Protein AF-A0AAJ1JG55-F1 (afdb_monomer_lite)

Radius of gyration: 13.93 Å; chains: 1; bounding box: 42×22×40 Å

pLDDT: mean 77.22, std 17.52, range [30.61, 95.19]

Sequence (110 aa):
MTASPKGINIFSNQCEAYKGIPKRIAAMTFGEQLINQQRVFYTITLVDGKKTTQQIAVLNTIEHELNKKMLGLIQAAFVVGAPVTIQQCEQASIAGLMVDFNGGKTINRF

Secondary structure (DSSP, 8-state):
----------S-SHHHHTBT--EEEEEEEEEEE-SSS-EEEEEEEEEETTEEPPPEEBP--TT-HHHHHHHHHHHHHHHHT-EEEEEEEETTEEEEEEEEETTEEEEEE-

Structure (mmCIF, N/CA/C/O backbone):
data_AF-A0AAJ1JG55-F1
#
_entry.id   AF-A0AAJ1JG55-F1
#
loop_
_atom_site.group_PDB
_atom_site.id
_atom_site.type_symbol
_atom_site.label_atom_id
_atom_site.label_alt_id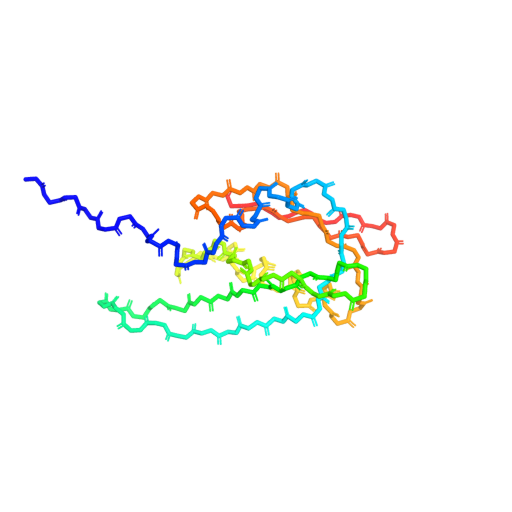
_atom_site.label_comp_id
_atom_site.label_asym_id
_atom_site.label_entity_id
_atom_site.label_seq_id
_atom_site.pdbx_PDB_ins_code
_atom_site.Cartn_x
_atom_site.Cartn_y
_atom_site.Cartn_z
_atom_site.occupancy
_atom_site.B_iso_or_equiv
_atom_site.auth_seq_id
_atom_site.auth_comp_id
_atom_site.auth_asym_id
_atom_site.auth_atom_id
_atom_site.pdbx_PDB_model_num
ATOM 1 N N . MET A 1 1 ? -27.587 -5.464 23.196 1.00 31.59 1 MET A N 1
ATOM 2 C CA . MET A 1 1 ? -26.263 -5.945 22.747 1.00 31.59 1 MET A CA 1
ATOM 3 C C . MET A 1 1 ? -25.723 -4.931 21.755 1.00 31.59 1 MET A C 1
ATOM 5 O O . MET A 1 1 ? -26.205 -4.856 20.635 1.00 31.59 1 MET A O 1
ATOM 9 N N . THR A 1 2 ? -24.839 -4.053 22.215 1.00 30.61 2 THR A N 1
ATOM 10 C CA . THR A 1 2 ? -24.246 -2.965 21.434 1.00 30.61 2 THR A CA 1
ATOM 11 C C . THR A 1 2 ? -23.201 -3.542 20.485 1.00 30.61 2 THR A C 1
ATOM 13 O O . THR A 1 2 ? -22.116 -3.940 20.900 1.00 30.61 2 THR A O 1
ATOM 16 N N . ALA A 1 3 ? -23.541 -3.629 19.200 1.00 35.59 3 ALA A N 1
ATOM 17 C CA . ALA A 1 3 ? -22.552 -3.886 18.167 1.00 35.59 3 ALA A CA 1
ATOM 18 C C . ALA A 1 3 ? -21.588 -2.692 18.138 1.00 35.59 3 ALA A C 1
ATOM 20 O O . ALA A 1 3 ? -21.970 -1.584 17.769 1.00 35.59 3 ALA A O 1
ATOM 21 N N . SER A 1 4 ? -20.352 -2.919 18.579 1.00 35.56 4 SER A N 1
ATOM 22 C CA . SER A 1 4 ? -19.242 -1.991 18.368 1.00 35.56 4 SER A CA 1
ATOM 23 C C . SER A 1 4 ? -19.198 -1.625 16.877 1.00 35.56 4 SER A C 1
ATOM 25 O O . SER A 1 4 ? -19.335 -2.543 16.056 1.00 35.56 4 SER A O 1
ATOM 27 N N . PRO A 1 5 ? -19.056 -0.346 16.477 1.00 41.56 5 PRO A N 1
ATOM 28 C CA . PRO A 1 5 ? -19.003 -0.006 15.067 1.00 41.56 5 PRO A CA 1
ATOM 29 C C . PRO A 1 5 ? -17.692 -0.566 14.511 1.00 41.56 5 PRO A C 1
ATOM 31 O O . PRO A 1 5 ? -16.619 0.029 14.656 1.00 41.56 5 PRO A O 1
ATOM 34 N N . LYS A 1 6 ? -17.781 -1.766 13.917 1.00 45.66 6 LYS A N 1
ATOM 35 C CA . LYS A 1 6 ? -16.744 -2.351 13.065 1.00 45.66 6 LYS A CA 1
ATOM 36 C C . LYS A 1 6 ? -16.285 -1.244 12.125 1.00 45.66 6 LYS A C 1
ATOM 38 O O . LYS A 1 6 ? -17.132 -0.582 11.531 1.00 45.66 6 LYS A O 1
ATOM 43 N N . GLY A 1 7 ? -14.974 -1.000 12.083 1.00 45.66 7 GLY A N 1
ATOM 44 C CA . GLY A 1 7 ? -14.370 0.106 11.348 1.00 45.66 7 GLY A CA 1
ATOM 45 C C . GLY A 1 7 ? -14.972 0.221 9.956 1.00 45.66 7 GLY A C 1
ATOM 46 O O . GLY A 1 7 ? -14.752 -0.633 9.104 1.00 45.66 7 GLY A O 1
ATOM 47 N N . ILE A 1 8 ? -15.792 1.250 9.755 1.00 46.31 8 ILE A N 1
ATOM 48 C CA . ILE A 1 8 ? -16.372 1.535 8.452 1.00 46.31 8 ILE A CA 1
ATOM 49 C C . ILE A 1 8 ? -15.215 2.052 7.611 1.00 46.31 8 ILE A C 1
ATOM 51 O O . ILE A 1 8 ? -14.748 3.173 7.807 1.00 46.31 8 ILE A O 1
ATOM 55 N N . ASN A 1 9 ? -14.717 1.212 6.711 1.00 52.19 9 ASN A N 1
ATOM 56 C CA . ASN A 1 9 ? -13.848 1.674 5.652 1.00 52.19 9 ASN A CA 1
ATOM 57 C C . ASN A 1 9 ? -14.693 2.544 4.715 1.00 52.19 9 ASN A C 1
ATOM 59 O O . ASN A 1 9 ? -15.569 2.050 4.009 1.00 52.19 9 ASN A O 1
ATOM 63 N N . ILE A 1 10 ? -14.472 3.853 4.789 1.00 54.00 10 ILE A N 1
ATOM 64 C CA . ILE A 1 10 ? -15.159 4.870 3.985 1.00 54.00 10 ILE A CA 1
ATOM 65 C C . ILE A 1 10 ? -14.588 4.982 2.562 1.00 54.00 10 ILE A C 1
ATOM 67 O O . ILE A 1 10 ? -15.112 5.745 1.752 1.00 54.00 10 ILE A O 1
ATOM 71 N N . PHE A 1 11 ? -13.528 4.233 2.245 1.00 60.56 11 PHE A N 1
ATOM 72 C CA . PHE A 1 11 ? -12.906 4.208 0.926 1.00 60.56 11 PHE A CA 1
ATOM 73 C C . PHE A 1 11 ? -13.516 3.091 0.073 1.00 60.56 11 PHE A C 1
ATOM 75 O O . PHE A 1 11 ? -13.887 2.028 0.577 1.00 60.56 11 PHE A O 1
ATOM 82 N N . SER A 1 12 ? -13.650 3.330 -1.236 1.00 61.44 12 SER A N 1
ATOM 83 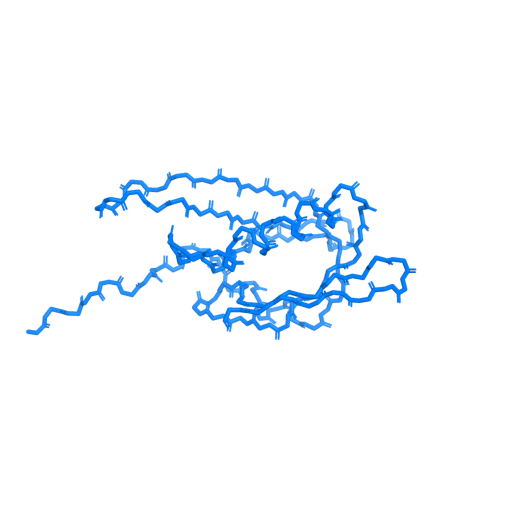C CA . SER A 1 12 ? -14.191 2.327 -2.158 1.00 61.44 12 SER A CA 1
ATOM 84 C C . SER A 1 12 ? -13.329 1.055 -2.119 1.00 61.44 12 SER A C 1
ATOM 86 O O . SER A 1 12 ? -12.118 1.131 -1.907 1.00 61.44 12 SER A O 1
ATOM 88 N N . ASN A 1 13 ? -13.938 -0.126 -2.295 1.00 65.06 13 ASN A N 1
ATOM 89 C CA . ASN A 1 13 ? -13.253 -1.424 -2.212 1.00 65.06 13 ASN A CA 1
ATOM 90 C C . ASN A 1 13 ? -12.302 -1.658 -3.405 1.00 65.06 13 ASN A C 1
ATOM 92 O O . ASN A 1 13 ? -12.526 -2.520 -4.250 1.00 65.06 13 ASN A O 1
ATOM 96 N N . GLN A 1 14 ? -11.240 -0.860 -3.491 1.00 78.00 14 GLN A N 1
ATOM 97 C CA . GLN A 1 14 ? -10.182 -0.980 -4.489 1.00 78.00 14 GLN A CA 1
ATOM 98 C C . GLN A 1 14 ? -9.147 -2.032 -4.087 1.00 78.00 14 GLN A C 1
ATOM 100 O O . GLN A 1 14 ? -8.389 -2.482 -4.939 1.00 78.00 14 GLN A O 1
ATOM 105 N N . CYS A 1 15 ? -9.092 -2.431 -2.809 1.00 87.75 15 CYS A N 1
ATOM 106 C CA . CYS A 1 15 ? -8.077 -3.373 -2.342 1.00 87.75 15 CYS A CA 1
ATOM 107 C C . CYS A 1 15 ? -8.145 -4.691 -3.123 1.00 87.75 15 CYS A C 1
ATOM 109 O O . CYS A 1 15 ? -7.140 -5.124 -3.683 1.00 87.75 15 CYS A O 1
ATOM 111 N N . GLU A 1 16 ? -9.339 -5.285 -3.234 1.00 89.12 16 GLU A N 1
ATOM 112 C CA . GLU A 1 16 ? -9.524 -6.532 -3.987 1.00 89.12 16 GLU A CA 1
ATOM 113 C C . GLU A 1 16 ? -9.315 -6.338 -5.497 1.00 89.12 16 GLU A C 1
ATOM 115 O O . GLU A 1 16 ? -8.769 -7.218 -6.155 1.00 89.12 16 GLU A O 1
ATOM 120 N N . ALA A 1 17 ? -9.658 -5.168 -6.048 1.00 89.62 17 ALA A N 1
ATOM 121 C CA . ALA A 1 17 ? -9.486 -4.878 -7.475 1.00 89.62 17 ALA A CA 1
ATOM 122 C C . ALA A 1 17 ? -8.012 -4.865 -7.925 1.00 89.62 17 ALA A C 1
ATOM 124 O O . ALA A 1 17 ? -7.718 -5.191 -9.073 1.00 89.62 17 ALA A O 1
ATOM 125 N N . TYR A 1 18 ? -7.085 -4.509 -7.029 1.00 91.19 18 TYR A N 1
ATOM 126 C CA . TYR A 1 18 ? -5.645 -4.453 -7.319 1.00 91.19 18 TYR A CA 1
ATOM 127 C C . TYR A 1 18 ? -4.832 -5.541 -6.603 1.00 91.19 18 TYR A C 1
ATOM 129 O O . TYR A 1 18 ? -3.597 -5.519 -6.621 1.00 91.19 18 TYR A O 1
ATOM 137 N N . LYS A 1 19 ? -5.500 -6.517 -5.982 1.00 93.25 19 LYS A N 1
ATOM 138 C CA . LYS A 1 19 ? -4.851 -7.644 -5.312 1.00 93.25 19 LYS A CA 1
ATOM 139 C C . LYS A 1 19 ? -4.082 -8.508 -6.307 1.00 93.25 19 LYS A C 1
ATOM 141 O O . LYS A 1 19 ? -4.569 -8.826 -7.385 1.00 93.25 19 LYS A O 1
ATOM 146 N N . GLY A 1 20 ? -2.858 -8.886 -5.943 1.00 93.38 20 GLY A N 1
ATOM 147 C CA . GLY A 1 20 ? -1.984 -9.709 -6.782 1.00 93.38 20 GLY A CA 1
ATOM 148 C C . GLY A 1 20 ? -1.379 -8.990 -7.994 1.00 93.38 20 GLY A C 1
ATOM 149 O O . GLY A 1 20 ? -0.565 -9.590 -8.692 1.00 93.38 20 GLY A O 1
ATOM 150 N N . ILE A 1 21 ? -1.712 -7.717 -8.233 1.00 93.75 21 ILE A N 1
ATOM 151 C CA . ILE A 1 21 ? -1.192 -6.954 -9.370 1.00 93.75 21 ILE A CA 1
ATOM 152 C C . ILE A 1 21 ? -0.017 -6.086 -8.894 1.00 93.75 21 ILE A C 1
ATOM 154 O O . ILE A 1 21 ? -0.218 -5.214 -8.045 1.00 93.75 21 ILE A O 1
ATOM 158 N N . PRO A 1 22 ? 1.206 -6.278 -9.422 1.00 94.00 22 PRO A N 1
ATOM 159 C CA . PRO A 1 22 ? 2.337 -5.435 -9.068 1.00 94.00 22 PRO A CA 1
ATOM 160 C C . PRO A 1 22 ? 2.137 -4.030 -9.641 1.00 94.00 22 PRO A C 1
ATOM 162 O O . PRO A 1 22 ? 2.013 -3.845 -10.853 1.00 94.00 22 PRO A O 1
ATOM 165 N N . LYS A 1 23 ? 2.115 -3.026 -8.767 1.00 95.19 23 LYS A N 1
ATOM 166 C CA . LYS A 1 23 ? 1.962 -1.608 -9.117 1.00 95.19 23 LYS A CA 1
ATOM 167 C C . LYS A 1 23 ? 2.981 -0.765 -8.360 1.00 95.19 23 LYS A C 1
ATOM 169 O O . LYS A 1 23 ? 3.552 -1.214 -7.378 1.00 95.19 23 LYS A O 1
ATOM 174 N N . ARG A 1 24 ? 3.205 0.475 -8.786 1.00 95.00 24 ARG A N 1
ATOM 175 C CA . ARG A 1 24 ? 3.992 1.448 -8.010 1.00 95.00 24 ARG A CA 1
ATOM 176 C C . ARG A 1 24 ? 3.068 2.343 -7.203 1.00 95.00 24 ARG A C 1
ATOM 178 O O . ARG A 1 24 ? 1.953 2.622 -7.642 1.00 95.00 24 ARG A O 1
ATOM 185 N N . ILE A 1 25 ? 3.545 2.810 -6.056 1.00 94.31 25 ILE A N 1
ATOM 186 C CA . ILE A 1 25 ? 2.826 3.785 -5.236 1.00 94.31 25 ILE A CA 1
ATOM 187 C C . ILE A 1 25 ? 2.987 5.163 -5.878 1.00 94.31 25 ILE A C 1
ATOM 189 O O . ILE A 1 25 ? 4.105 5.606 -6.120 1.00 94.31 25 ILE A O 1
ATOM 193 N N . ALA A 1 26 ? 1.868 5.819 -6.176 1.00 94.81 26 ALA A N 1
ATOM 194 C CA . ALA A 1 26 ? 1.834 7.157 -6.758 1.00 94.81 26 ALA A CA 1
ATOM 195 C C . ALA A 1 26 ? 1.797 8.249 -5.683 1.00 94.81 26 ALA A C 1
ATOM 197 O O . ALA A 1 26 ? 2.436 9.286 -5.833 1.00 94.81 26 ALA A O 1
ATOM 198 N N . ALA A 1 27 ? 1.057 8.015 -4.598 1.00 92.56 27 ALA A N 1
ATOM 199 C CA . ALA A 1 27 ? 0.989 8.925 -3.464 1.00 92.56 27 ALA A CA 1
ATOM 200 C C . ALA A 1 27 ? 0.616 8.189 -2.177 1.00 92.56 27 ALA A C 1
ATOM 202 O O . ALA A 1 27 ? -0.074 7.164 -2.203 1.00 92.56 27 ALA A O 1
ATOM 203 N N . MET A 1 28 ? 1.025 8.779 -1.058 1.00 88.88 28 MET A N 1
ATOM 204 C CA . MET A 1 28 ? 0.623 8.401 0.291 1.00 88.88 28 MET A CA 1
ATOM 205 C C . MET A 1 28 ? -0.135 9.568 0.920 1.00 88.88 28 MET A C 1
ATOM 207 O O . MET A 1 28 ? 0.303 10.714 0.823 1.00 88.88 28 MET A O 1
ATOM 211 N N . THR A 1 29 ? -1.259 9.292 1.573 1.00 84.94 29 THR A N 1
ATOM 212 C CA . THR A 1 29 ? -2.034 10.308 2.295 1.00 84.94 29 THR A CA 1
ATOM 213 C C . THR A 1 29 ? -2.210 9.867 3.734 1.00 84.94 29 THR A C 1
ATOM 215 O O . THR A 1 29 ? -2.647 8.745 3.981 1.00 84.94 29 THR A O 1
ATOM 218 N N . PHE A 1 30 ? -1.881 10.759 4.665 1.00 77.81 30 PHE A N 1
ATOM 219 C CA . PHE A 1 30 ? -2.111 10.588 6.094 1.00 77.81 30 PHE A CA 1
ATOM 220 C C . PHE A 1 30 ? -3.308 11.439 6.495 1.00 77.81 30 PHE A C 1
ATOM 222 O O . PHE A 1 30 ? -3.386 12.609 6.121 1.00 77.81 30 PHE A O 1
ATOM 229 N N . GLY A 1 31 ? -4.239 10.844 7.228 1.00 67.62 31 GLY A N 1
ATOM 230 C CA . GLY A 1 31 ? -5.397 11.531 7.772 1.00 67.62 31 GLY A CA 1
ATOM 231 C C . GLY A 1 31 ? -5.569 11.206 9.246 1.00 67.62 31 GLY A C 1
ATOM 232 O O . GLY A 1 31 ? -5.255 10.107 9.704 1.00 67.62 31 GLY A O 1
ATOM 233 N N . GLU A 1 32 ? -6.100 12.166 9.989 1.00 60.19 32 GLU A N 1
ATOM 234 C CA . GLU A 1 32 ? -6.568 11.959 11.352 1.00 60.19 32 GLU A CA 1
ATOM 235 C C . GLU A 1 32 ? -8.092 12.056 11.341 1.00 60.19 32 GLU A C 1
ATOM 237 O O . GLU A 1 32 ? -8.649 13.080 10.945 1.00 60.19 32 GLU A O 1
ATOM 242 N N . GLN A 1 33 ? -8.785 10.991 11.750 1.00 52.62 33 GLN A N 1
ATOM 243 C CA . GLN A 1 33 ? -10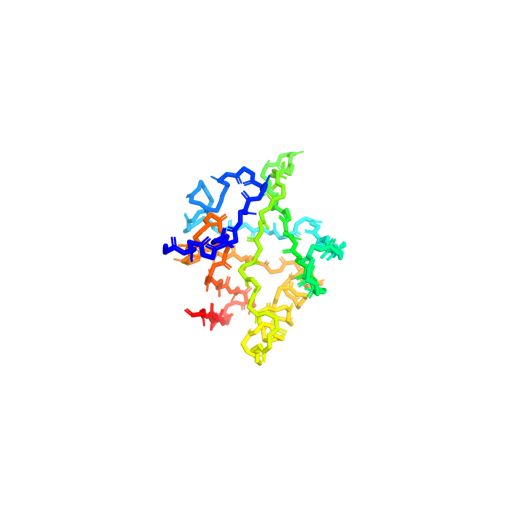.225 11.043 11.983 1.00 52.62 33 GLN A CA 1
ATOM 244 C C . GLN A 1 33 ? -10.498 11.005 13.487 1.00 52.62 33 GLN A C 1
ATOM 246 O O . GLN A 1 33 ? -10.265 10.006 14.173 1.00 52.62 33 GLN A O 1
ATOM 251 N N . LEU A 1 34 ? -11.015 12.118 14.004 1.00 50.09 34 LEU A N 1
ATOM 252 C CA . LEU A 1 34 ? -11.525 12.232 15.366 1.00 50.09 34 LEU A CA 1
ATOM 253 C C . LEU A 1 34 ? -12.947 11.662 15.416 1.00 50.09 34 LEU A C 1
ATOM 255 O O . LEU A 1 34 ? -13.926 12.391 15.304 1.00 50.09 34 LEU A O 1
ATOM 259 N N . ILE A 1 35 ? -13.071 10.346 15.575 1.00 46.75 35 ILE A N 1
ATOM 260 C CA . ILE A 1 35 ? -14.331 9.714 15.983 1.00 46.75 35 ILE A CA 1
ATOM 261 C C . ILE A 1 35 ? -14.016 8.876 17.220 1.00 46.75 35 ILE A C 1
ATOM 263 O O . ILE A 1 35 ? -13.407 7.819 17.105 1.00 46.75 35 ILE A O 1
ATOM 267 N N . ASN A 1 36 ? -14.408 9.370 18.398 1.00 48.12 36 ASN A N 1
ATOM 268 C CA . ASN A 1 36 ? -14.300 8.683 19.694 1.00 48.12 36 ASN A CA 1
ATOM 269 C C . ASN A 1 36 ? -12.901 8.125 20.039 1.00 48.12 36 ASN A C 1
ATOM 271 O O . ASN A 1 36 ? -12.790 6.952 20.374 1.00 48.12 36 ASN A O 1
ATOM 275 N N . GLN A 1 37 ? -11.883 8.998 20.054 1.00 51.22 37 GLN A N 1
ATOM 276 C CA . GLN A 1 37 ? -10.451 8.726 20.310 1.00 51.22 37 GLN A CA 1
ATOM 277 C C . GLN A 1 37 ? -9.667 8.348 19.035 1.00 51.22 37 GLN A C 1
ATOM 279 O O . GLN A 1 37 ? -9.896 7.321 18.406 1.00 51.22 37 GLN A O 1
ATOM 284 N N . GLN A 1 38 ? -8.782 9.274 18.646 1.00 51.47 38 GLN A N 1
ATOM 285 C CA . GLN A 1 38 ? -7.845 9.297 17.510 1.00 51.47 38 GLN A CA 1
ATOM 286 C C . GLN A 1 38 ? -7.712 7.998 16.693 1.00 51.47 38 GLN A C 1
ATOM 288 O O . GLN A 1 38 ? -6.953 7.098 17.042 1.00 51.47 38 GLN A O 1
ATOM 293 N N . ARG A 1 39 ? -8.352 7.952 15.517 1.00 57.00 39 ARG A N 1
ATOM 294 C CA . ARG A 1 39 ? -7.971 7.024 14.446 1.00 57.00 39 ARG A CA 1
ATOM 295 C C . ARG A 1 39 ? -7.119 7.772 13.435 1.00 57.00 39 ARG A C 1
ATOM 297 O O . ARG A 1 39 ? -7.641 8.467 12.566 1.00 57.00 39 ARG A O 1
ATOM 304 N N . VAL A 1 40 ? -5.802 7.624 13.541 1.00 61.88 40 VAL A N 1
ATOM 305 C CA . VAL A 1 40 ? -4.916 7.920 12.409 1.00 61.88 40 VAL A CA 1
ATOM 306 C C . VAL A 1 40 ? -5.218 6.874 11.341 1.00 61.88 40 VAL A C 1
ATOM 308 O O . VAL A 1 40 ? -5.324 5.691 11.652 1.00 61.88 40 VAL A O 1
ATOM 311 N N . PHE A 1 41 ? -5.384 7.266 10.089 1.00 71.00 41 PHE A N 1
ATOM 312 C CA . PHE A 1 41 ? -5.435 6.337 8.966 1.00 71.00 41 PHE A CA 1
ATOM 313 C C . PHE A 1 41 ? -4.475 6.824 7.893 1.00 71.00 41 PHE A C 1
ATOM 315 O O . PHE A 1 41 ? -4.168 8.012 7.790 1.00 71.00 41 PHE A O 1
ATOM 322 N N . TYR A 1 42 ? -3.986 5.900 7.080 1.00 79.69 42 TYR A N 1
ATOM 323 C CA . TYR A 1 42 ? -3.256 6.274 5.885 1.00 79.69 42 TYR A CA 1
ATOM 324 C C . TYR A 1 42 ? -3.724 5.437 4.707 1.00 79.69 42 TYR A C 1
ATOM 326 O O . TYR A 1 42 ? -4.106 4.271 4.833 1.00 79.69 42 TYR A O 1
ATOM 334 N N . THR A 1 43 ? -3.736 6.084 3.553 1.00 87.38 43 THR A N 1
ATOM 335 C CA . THR A 1 43 ? -4.145 5.497 2.283 1.00 87.38 43 THR A CA 1
ATOM 336 C C . THR A 1 43 ? -2.999 5.593 1.297 1.00 87.38 43 THR A C 1
ATOM 338 O O . THR A 1 43 ? -2.205 6.537 1.352 1.00 87.38 43 THR A O 1
ATOM 341 N N . ILE A 1 44 ? -2.969 4.676 0.341 1.00 90.69 44 ILE A N 1
ATOM 342 C CA . ILE A 1 44 ? -2.088 4.772 -0.820 1.00 90.69 44 ILE A CA 1
ATOM 343 C C . ILE A 1 44 ? -2.907 4.927 -2.097 1.00 90.69 44 ILE A C 1
ATOM 345 O O . ILE A 1 44 ? -4.051 4.487 -2.176 1.00 90.69 44 ILE A O 1
ATOM 349 N N . THR A 1 45 ? -2.304 5.522 -3.117 1.00 92.94 45 THR A N 1
ATOM 350 C CA . THR A 1 45 ? -2.785 5.429 -4.501 1.00 92.94 45 THR A CA 1
ATOM 351 C C . THR A 1 45 ? -1.736 4.710 -5.331 1.00 92.94 45 THR A C 1
ATOM 353 O O . THR A 1 45 ? -0.535 4.857 -5.089 1.00 92.94 45 THR A O 1
ATOM 356 N N . LEU A 1 46 ? -2.175 3.906 -6.294 1.00 94.31 46 LEU A N 1
ATOM 357 C CA . LEU A 1 46 ? -1.297 3.148 -7.177 1.00 94.31 46 LEU A CA 1
ATOM 358 C C . LEU A 1 46 ? -1.270 3.788 -8.568 1.00 94.31 46 LEU A C 1
ATOM 360 O O . LEU A 1 46 ? -2.245 4.401 -9.002 1.00 94.31 46 LEU A O 1
ATOM 364 N N . VAL A 1 47 ? -0.156 3.636 -9.282 1.00 93.81 47 VAL A N 1
ATOM 365 C CA . VAL A 1 47 ? -0.062 4.002 -10.701 1.00 93.81 47 VAL A CA 1
ATOM 366 C C . VAL A 1 47 ? -0.842 2.985 -11.533 1.00 93.81 47 VAL A C 1
ATOM 368 O O . VAL A 1 47 ? -0.555 1.787 -11.483 1.00 93.81 47 VAL A O 1
ATOM 371 N N . ASP A 1 48 ? -1.787 3.456 -12.345 1.00 90.69 48 ASP A N 1
ATOM 372 C CA . ASP A 1 48 ? -2.563 2.635 -13.271 1.00 90.69 48 ASP A CA 1
ATOM 373 C C . ASP A 1 48 ? -2.534 3.218 -14.693 1.00 90.69 48 ASP A C 1
ATOM 375 O O . ASP A 1 48 ? -3.349 4.051 -15.101 1.00 90.69 48 ASP A O 1
ATOM 379 N N . GLY A 1 49 ? -1.510 2.820 -15.452 1.00 89.25 49 GLY A N 1
ATOM 380 C CA . GLY A 1 49 ? -1.241 3.373 -16.777 1.00 89.25 49 GLY A CA 1
ATOM 381 C C . GLY A 1 49 ? -0.915 4.866 -16.702 1.00 89.25 49 GLY A C 1
ATOM 382 O O . GLY A 1 49 ? 0.054 5.261 -16.059 1.00 89.25 49 GLY A O 1
ATOM 383 N N . LYS A 1 50 ? -1.724 5.698 -17.371 1.00 90.25 50 LYS A N 1
ATOM 384 C CA . LYS A 1 50 ? -1.607 7.171 -17.341 1.00 90.25 50 LYS A CA 1
ATOM 385 C C . LYS A 1 50 ? -2.390 7.823 -16.191 1.00 90.25 50 LYS A C 1
ATOM 387 O O . LYS A 1 50 ? -2.432 9.047 -16.113 1.00 90.25 50 LYS A O 1
ATOM 392 N N . LYS A 1 51 ? -3.066 7.031 -15.354 1.00 92.25 51 LYS A N 1
ATOM 393 C CA . LYS A 1 51 ? -3.917 7.498 -14.251 1.00 92.25 51 LYS A CA 1
ATOM 394 C C . LYS A 1 51 ? -3.403 6.963 -12.914 1.00 92.25 51 LYS A C 1
ATOM 396 O O . LYS A 1 51 ? -2.476 6.156 -12.862 1.00 92.25 51 LYS A O 1
ATOM 401 N N . THR A 1 52 ? -4.023 7.417 -11.833 1.00 91.19 52 THR A N 1
ATOM 402 C CA . THR A 1 52 ? -3.864 6.848 -10.494 1.00 91.19 52 THR A CA 1
ATOM 403 C C . THR A 1 52 ? -5.160 6.182 -10.054 1.00 91.19 52 THR A C 1
ATOM 405 O O . THR A 1 52 ? -6.251 6.538 -10.510 1.00 91.19 52 THR A O 1
ATOM 408 N N . THR A 1 53 ? -5.045 5.197 -9.170 1.00 89.12 53 THR A N 1
ATOM 409 C CA . THR A 1 53 ? -6.211 4.595 -8.522 1.00 89.12 53 THR A CA 1
ATOM 410 C C . THR A 1 53 ? -6.864 5.589 -7.566 1.00 89.12 53 THR A C 1
ATOM 412 O O . THR A 1 53 ? -6.246 6.563 -7.128 1.00 89.12 53 THR A O 1
ATOM 415 N N . GLN A 1 54 ? -8.100 5.298 -7.160 1.00 88.50 54 GLN A N 1
ATOM 416 C CA . GLN A 1 54 ? -8.647 5.912 -5.951 1.00 88.50 54 GLN A CA 1
ATOM 417 C C . GLN A 1 54 ? -7.808 5.505 -4.725 1.00 88.50 54 GLN A C 1
ATOM 419 O O . GLN A 1 54 ? -7.020 4.552 -4.781 1.00 88.50 54 GLN A O 1
ATOM 424 N N . GLN A 1 55 ? -7.967 6.246 -3.628 1.00 87.44 55 GLN A N 1
ATOM 425 C CA . GLN A 1 55 ? -7.299 5.953 -2.363 1.00 87.44 55 GLN A CA 1
ATOM 426 C C . GLN A 1 55 ? -7.693 4.564 -1.853 1.00 87.44 55 GLN A C 1
ATOM 428 O O . GLN A 1 55 ? -8.874 4.236 -1.758 1.00 87.44 55 GLN A O 1
ATOM 433 N N . ILE A 1 56 ? -6.686 3.763 -1.516 1.00 87.75 56 ILE A N 1
ATOM 434 C CA . ILE A 1 56 ? -6.831 2.437 -0.924 1.00 87.75 56 ILE A CA 1
ATOM 435 C C . ILE A 1 56 ? -6.387 2.539 0.530 1.00 87.75 56 ILE A C 1
ATOM 437 O O . ILE A 1 56 ? -5.235 2.885 0.805 1.00 87.75 56 ILE A O 1
ATOM 441 N N . ALA A 1 57 ? -7.298 2.255 1.456 1.00 86.00 57 ALA A N 1
ATOM 442 C CA . ALA A 1 57 ? -6.983 2.219 2.877 1.00 86.00 57 ALA A CA 1
ATOM 443 C C . ALA A 1 57 ? -5.969 1.115 3.181 1.00 86.00 57 ALA A C 1
ATOM 445 O O . ALA A 1 57 ? -6.054 0.019 2.628 1.00 86.00 57 ALA A O 1
ATOM 446 N N . VAL A 1 58 ? -5.032 1.390 4.082 1.00 84.81 58 VAL A N 1
ATOM 447 C CA . VAL A 1 58 ? -4.198 0.359 4.705 1.00 84.81 58 VAL A CA 1
ATOM 448 C C . VAL A 1 58 ? -4.798 0.056 6.067 1.00 84.81 58 VAL A C 1
ATOM 450 O O . VAL A 1 58 ? -5.162 0.981 6.797 1.00 84.81 58 VAL A O 1
ATOM 453 N N . LEU A 1 59 ? -4.963 -1.231 6.381 1.00 76.75 59 LEU A N 1
ATOM 454 C CA . LEU A 1 59 ? -5.564 -1.648 7.639 1.00 76.75 59 LEU A CA 1
ATOM 455 C C . LEU A 1 59 ? -4.710 -1.074 8.773 1.00 76.75 59 LEU A C 1
ATOM 457 O O . LEU A 1 59 ? -3.518 -1.357 8.849 1.00 76.75 59 LEU A O 1
ATOM 461 N N . ASN A 1 60 ? -5.313 -0.227 9.607 1.00 67.00 60 ASN A N 1
ATOM 462 C CA . ASN A 1 60 ? -4.635 0.386 1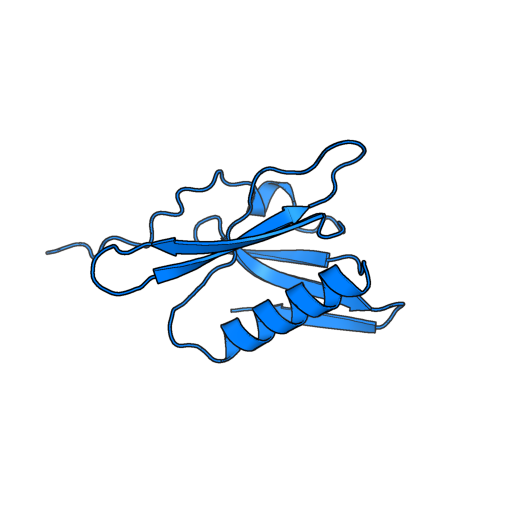0.737 1.00 67.00 60 ASN A CA 1
ATOM 463 C C . ASN A 1 60 ? -5.326 -0.028 12.035 1.00 67.00 60 ASN A C 1
ATOM 465 O O . ASN A 1 60 ? -6.445 0.402 12.324 1.00 67.00 60 ASN A O 1
ATOM 469 N N . THR A 1 61 ? -4.656 -0.855 12.830 1.00 57.25 61 THR A N 1
ATOM 470 C CA . THR A 1 61 ? -5.060 -1.152 14.210 1.00 57.25 61 THR A CA 1
ATOM 471 C C . THR A 1 61 ? -4.177 -0.336 15.150 1.00 57.25 61 THR A C 1
ATOM 473 O O . THR A 1 61 ? -3.081 -0.780 15.463 1.00 57.25 61 THR A O 1
ATOM 476 N N . ILE A 1 62 ? -4.652 0.851 15.537 1.00 53.00 62 ILE A N 1
ATOM 477 C CA . ILE A 1 62 ? -4.054 1.990 16.285 1.00 53.00 62 ILE A CA 1
ATOM 478 C C . ILE A 1 62 ? -2.831 1.721 17.208 1.00 53.00 62 ILE A C 1
ATOM 480 O O . ILE A 1 62 ? -2.042 2.633 17.426 1.00 53.00 62 ILE A O 1
ATOM 484 N N . GLU A 1 63 ? -2.590 0.507 17.701 1.00 52.06 63 GLU A N 1
ATOM 485 C CA . GLU A 1 63 ? -1.575 0.204 18.723 1.00 52.06 63 GLU A CA 1
ATOM 486 C C . GLU A 1 63 ? -0.519 -0.851 18.325 1.00 52.06 63 GLU A C 1
ATOM 488 O O . GLU A 1 63 ? 0.338 -1.197 19.134 1.00 52.06 63 GLU A O 1
ATOM 493 N N . HIS A 1 64 ? -0.519 -1.371 17.091 1.00 57.09 64 HIS A N 1
ATOM 494 C CA . HIS A 1 64 ? 0.354 -2.503 16.735 1.00 57.09 64 HIS A CA 1
ATOM 495 C C . HIS A 1 64 ? 1.668 -2.099 16.033 1.00 57.09 64 HIS A C 1
ATOM 497 O O . HIS A 1 64 ? 1.657 -1.433 14.997 1.00 57.09 64 HIS A O 1
ATOM 503 N N . GLU A 1 65 ? 2.810 -2.604 16.523 1.00 61.72 65 GLU A N 1
ATOM 504 C CA . GLU A 1 65 ? 4.149 -2.502 15.893 1.00 61.72 65 GLU A CA 1
ATOM 505 C C . GLU A 1 65 ? 4.168 -2.949 14.413 1.00 61.72 65 GLU A C 1
ATOM 507 O O . GLU A 1 65 ? 4.955 -2.459 13.599 1.00 61.72 65 GLU A O 1
ATOM 512 N N . LEU A 1 66 ? 3.247 -3.839 14.030 1.00 60.78 66 LEU A N 1
ATOM 513 C CA . LEU A 1 66 ? 3.052 -4.283 12.647 1.00 60.78 66 LEU A CA 1
ATOM 514 C C . LEU A 1 66 ? 2.642 -3.137 11.703 1.00 60.78 66 LEU A C 1
ATOM 516 O O . LEU A 1 66 ? 3.044 -3.149 10.538 1.00 60.78 66 LEU A O 1
ATOM 520 N N . ASN A 1 67 ? 1.940 -2.105 12.195 1.00 67.81 67 ASN A N 1
ATOM 521 C CA . ASN A 1 67 ? 1.588 -0.926 11.394 1.00 67.81 67 ASN A CA 1
ATOM 522 C C . ASN A 1 67 ? 2.803 -0.065 11.084 1.00 67.81 67 ASN A C 1
ATOM 524 O O . ASN A 1 67 ? 2.929 0.411 9.961 1.00 67.81 67 ASN A O 1
ATOM 528 N N . LYS A 1 68 ? 3.708 0.119 12.055 1.00 74.88 68 LYS A N 1
ATOM 529 C CA . LYS A 1 68 ? 4.952 0.873 11.843 1.00 74.88 68 LYS A CA 1
ATOM 530 C C . LYS A 1 68 ? 5.811 0.191 10.783 1.00 74.88 68 LYS A C 1
ATOM 532 O O . LYS A 1 68 ? 6.358 0.864 9.916 1.00 74.88 68 LYS A O 1
ATOM 537 N N . LYS A 1 69 ? 5.863 -1.148 10.798 1.00 79.38 69 LYS A N 1
ATOM 538 C CA . LYS A 1 69 ? 6.539 -1.941 9.760 1.00 79.38 69 LYS A CA 1
ATOM 539 C C . LYS A 1 69 ? 5.863 -1.809 8.396 1.00 79.38 69 LYS A C 1
ATOM 541 O O . LYS A 1 69 ? 6.557 -1.568 7.413 1.00 79.38 69 LYS A O 1
ATOM 546 N N . MET A 1 70 ? 4.533 -1.923 8.330 1.00 83.44 70 MET A N 1
ATOM 547 C CA . MET A 1 70 ? 3.780 -1.760 7.078 1.00 83.44 70 MET A CA 1
ATOM 548 C C . MET A 1 70 ? 4.001 -0.364 6.491 1.00 83.44 70 MET A C 1
ATOM 550 O O . MET A 1 70 ? 4.328 -0.230 5.315 1.00 83.44 70 MET A O 1
ATOM 554 N N . LEU A 1 71 ? 3.900 0.664 7.333 1.00 84.38 71 LEU A N 1
ATOM 555 C CA . LEU A 1 71 ? 4.130 2.047 6.952 1.00 84.38 71 LEU A CA 1
ATOM 556 C C . LEU A 1 71 ? 5.567 2.260 6.469 1.00 84.38 71 LEU A C 1
ATOM 558 O O . LEU A 1 71 ? 5.757 2.820 5.395 1.00 84.38 71 LEU A O 1
ATOM 562 N N . GLY A 1 72 ? 6.565 1.775 7.210 1.00 85.38 72 GLY A N 1
ATOM 563 C CA . GLY A 1 72 ? 7.971 1.886 6.825 1.00 85.38 72 GLY A CA 1
ATOM 564 C C . GLY A 1 72 ? 8.270 1.203 5.488 1.00 85.38 72 GLY A C 1
ATOM 565 O O . GLY A 1 72 ? 8.977 1.765 4.656 1.00 85.38 72 GLY A O 1
ATOM 566 N N . LEU A 1 73 ? 7.677 0.032 5.230 1.00 87.88 73 LEU A N 1
ATOM 567 C CA . LEU A 1 73 ? 7.805 -0.660 3.944 1.00 87.88 73 LEU A CA 1
ATOM 568 C C . LEU A 1 73 ? 7.158 0.117 2.801 1.00 87.88 73 LEU A C 1
ATOM 570 O O . LEU A 1 73 ? 7.749 0.236 1.732 1.00 87.88 73 LEU A O 1
ATOM 574 N N . ILE A 1 74 ? 5.966 0.666 3.027 1.00 89.81 74 ILE A N 1
ATOM 575 C CA . ILE A 1 74 ? 5.251 1.496 2.054 1.00 89.81 74 ILE A CA 1
ATOM 576 C C . ILE A 1 74 ? 6.042 2.775 1.752 1.00 89.81 74 ILE A C 1
ATOM 578 O O . ILE A 1 74 ? 6.207 3.121 0.585 1.00 89.81 74 ILE A O 1
ATOM 582 N N . GLN A 1 75 ? 6.576 3.444 2.778 1.00 89.31 75 GLN A N 1
ATOM 583 C CA . GLN A 1 75 ? 7.421 4.632 2.626 1.00 89.31 75 GLN A CA 1
ATOM 584 C C . GLN A 1 75 ? 8.692 4.313 1.839 1.00 89.31 75 GLN A C 1
ATOM 586 O O . GLN A 1 75 ? 9.006 5.013 0.879 1.00 89.31 75 GLN A O 1
ATOM 591 N N . ALA A 1 76 ? 9.395 3.234 2.195 1.00 89.94 76 ALA A N 1
ATOM 592 C CA . ALA A 1 76 ? 10.585 2.798 1.474 1.00 89.94 76 ALA A CA 1
ATOM 593 C C . ALA A 1 76 ? 10.261 2.481 0.008 1.00 89.94 76 ALA A C 1
ATOM 595 O O . ALA A 1 76 ? 10.958 2.955 -0.887 1.00 89.94 76 ALA A O 1
ATOM 596 N N . ALA A 1 77 ? 9.174 1.745 -0.246 1.00 91.31 77 ALA A N 1
ATOM 597 C CA . ALA A 1 77 ? 8.727 1.412 -1.593 1.00 91.31 77 ALA A CA 1
ATOM 598 C C . ALA A 1 77 ? 8.393 2.657 -2.422 1.00 91.31 77 ALA A C 1
ATOM 600 O O . ALA A 1 77 ? 8.761 2.734 -3.593 1.00 91.31 77 ALA A O 1
ATOM 601 N N . PHE A 1 78 ? 7.722 3.636 -1.812 1.00 93.06 78 PHE A N 1
ATOM 602 C CA . PHE A 1 78 ? 7.373 4.900 -2.449 1.00 93.06 78 PHE A CA 1
ATOM 603 C C . PHE A 1 78 ? 8.619 5.710 -2.827 1.00 93.06 78 PHE A C 1
ATOM 605 O O . PHE A 1 78 ? 8.741 6.126 -3.976 1.00 93.06 78 PHE A O 1
ATOM 612 N N . VAL A 1 79 ? 9.574 5.866 -1.902 1.00 91.88 79 VAL A N 1
ATOM 613 C CA . VAL A 1 79 ? 10.810 6.640 -2.125 1.00 91.88 79 VAL A CA 1
ATOM 614 C C . VAL A 1 79 ? 11.659 6.053 -3.251 1.00 91.88 79 VAL A C 1
ATOM 616 O O . VAL A 1 79 ? 12.168 6.796 -4.085 1.00 91.88 79 VAL A O 1
ATOM 619 N N . VAL A 1 80 ? 11.806 4.726 -3.299 1.00 91.50 80 VAL A N 1
ATOM 620 C CA . VAL A 1 80 ? 12.651 4.063 -4.310 1.00 91.50 80 VAL A CA 1
ATOM 621 C C . VAL A 1 80 ? 11.885 3.668 -5.579 1.00 91.50 80 VAL A C 1
ATOM 623 O O . VAL A 1 80 ? 12.472 3.110 -6.503 1.00 91.50 80 VAL A O 1
ATOM 626 N N . GLY A 1 81 ? 10.573 3.919 -5.635 1.00 90.56 81 GLY A N 1
ATOM 627 C CA . GLY A 1 81 ? 9.718 3.527 -6.758 1.00 90.56 81 GLY A CA 1
ATOM 628 C C . GLY A 1 81 ? 9.589 2.008 -6.953 1.00 90.56 81 GLY A C 1
ATOM 629 O O . GLY A 1 81 ? 9.369 1.551 -8.082 1.00 90.56 81 GLY A O 1
ATOM 630 N N . ALA A 1 82 ? 9.732 1.225 -5.880 1.00 92.81 82 ALA A N 1
ATOM 631 C CA . ALA A 1 82 ? 9.628 -0.231 -5.921 1.00 92.81 82 ALA A CA 1
ATOM 632 C C . ALA A 1 82 ? 8.196 -0.686 -6.264 1.00 92.81 82 ALA A C 1
ATOM 634 O O . ALA A 1 82 ? 7.220 -0.082 -5.797 1.00 92.81 82 ALA A O 1
ATOM 635 N N . PRO A 1 83 ? 8.032 -1.768 -7.046 1.00 93.75 83 PRO A N 1
ATOM 636 C CA . PRO A 1 83 ? 6.745 -2.426 -7.190 1.00 93.75 83 PRO A CA 1
ATOM 637 C C . PRO A 1 83 ? 6.243 -2.951 -5.843 1.00 93.75 83 PRO A C 1
ATOM 639 O O . PRO A 1 83 ? 6.967 -3.612 -5.097 1.00 93.75 83 PRO A O 1
ATOM 642 N N . VAL A 1 84 ? 4.969 -2.705 -5.567 1.00 94.06 84 VAL A N 1
ATOM 643 C CA . VAL A 1 84 ? 4.225 -3.276 -4.453 1.00 94.06 84 VAL A CA 1
ATOM 644 C C . VAL A 1 84 ? 3.098 -4.151 -4.978 1.00 94.06 84 VAL A C 1
ATOM 646 O O . VAL A 1 84 ? 2.494 -3.867 -6.010 1.00 94.06 84 VAL A O 1
ATOM 649 N N . THR A 1 85 ? 2.817 -5.239 -4.273 1.00 94.94 85 THR A N 1
ATOM 650 C CA . THR A 1 85 ? 1.721 -6.155 -4.589 1.00 94.94 85 THR A CA 1
ATOM 651 C C . THR A 1 85 ? 0.872 -6.344 -3.347 1.00 94.94 85 THR A C 1
ATOM 653 O O . THR A 1 85 ? 1.365 -6.823 -2.323 1.00 94.94 85 THR A O 1
ATOM 656 N N . ILE A 1 86 ? -0.411 -6.005 -3.438 1.00 93.62 86 ILE A N 1
ATOM 657 C CA . ILE A 1 86 ? -1.375 -6.280 -2.372 1.00 93.62 86 ILE A CA 1
ATOM 658 C C . ILE A 1 86 ? -1.560 -7.799 -2.284 1.00 93.62 86 ILE A C 1
ATOM 660 O O . ILE A 1 86 ? -1.910 -8.448 -3.268 1.00 93.62 86 ILE A O 1
ATOM 664 N N . GLN A 1 87 ? -1.282 -8.366 -1.113 1.00 92.88 87 GLN A N 1
ATOM 665 C CA . GLN A 1 87 ? -1.357 -9.806 -0.843 1.00 92.88 87 GLN A CA 1
ATOM 666 C C . GLN A 1 87 ? -2.665 -10.184 -0.147 1.00 92.88 87 GLN A C 1
ATOM 668 O O . GLN A 1 87 ? -3.235 -11.238 -0.417 1.00 92.88 87 GLN A O 1
ATOM 673 N N . GLN A 1 88 ? -3.147 -9.319 0.743 1.00 90.19 88 GLN A N 1
ATOM 674 C CA . GLN A 1 88 ? -4.312 -9.584 1.580 1.00 90.19 88 GLN A CA 1
ATOM 675 C C . GLN A 1 88 ? -5.097 -8.296 1.784 1.00 90.19 88 GLN A C 1
ATOM 677 O O . GLN A 1 88 ? -4.513 -7.224 1.966 1.00 90.19 88 GLN A O 1
ATOM 682 N N . CYS A 1 89 ? -6.417 -8.428 1.761 1.00 88.44 89 CYS A N 1
ATOM 683 C CA . CYS A 1 89 ? -7.355 -7.357 2.034 1.00 88.44 89 CYS A CA 1
ATOM 684 C C . CYS A 1 89 ? -8.267 -7.782 3.179 1.00 88.44 89 CYS A C 1
ATOM 686 O O . CYS A 1 89 ? -8.778 -8.899 3.177 1.00 88.44 89 CYS A O 1
ATOM 688 N N . GLU A 1 90 ? -8.500 -6.886 4.129 1.00 85.00 90 GLU A N 1
ATOM 689 C CA . GLU A 1 90 ? -9.467 -7.070 5.208 1.00 85.00 90 GLU A CA 1
ATOM 690 C C . GLU A 1 90 ? -10.263 -5.794 5.398 1.00 85.00 90 GLU A C 1
ATOM 692 O O . GLU A 1 90 ? -9.704 -4.700 5.392 1.00 85.00 90 GLU A O 1
ATOM 697 N N . GLN A 1 91 ? -11.584 -5.920 5.551 1.00 79.44 91 GLN A N 1
ATOM 698 C CA . GLN A 1 91 ? -12.475 -4.762 5.702 1.00 79.44 91 GLN A CA 1
ATOM 699 C C . GLN A 1 91 ? -12.240 -3.723 4.582 1.00 79.44 91 GLN A C 1
ATOM 701 O O . GLN A 1 91 ? -12.163 -2.521 4.827 1.00 79.44 91 GLN A O 1
ATOM 706 N N . ALA A 1 92 ? -12.046 -4.204 3.345 1.00 78.38 92 ALA A N 1
ATOM 707 C CA . ALA A 1 92 ? -11.694 -3.411 2.158 1.00 78.38 92 ALA A CA 1
ATOM 708 C C . ALA A 1 92 ? -10.365 -2.612 2.246 1.00 78.38 92 ALA A C 1
ATOM 710 O O . ALA A 1 92 ? -10.105 -1.751 1.406 1.00 78.38 92 ALA A O 1
ATOM 711 N N . SER A 1 93 ? -9.522 -2.889 3.243 1.00 84.81 93 SER A N 1
ATOM 712 C CA . SER A 1 93 ? -8.215 -2.258 3.465 1.00 84.81 93 SER A CA 1
ATOM 713 C C . SER A 1 93 ? -7.077 -3.240 3.192 1.00 84.81 93 SER A C 1
ATOM 715 O O . SER A 1 93 ? -7.248 -4.446 3.346 1.00 84.81 93 SER A O 1
ATOM 717 N N . ILE A 1 94 ? -5.897 -2.740 2.828 1.00 88.12 94 ILE A N 1
ATOM 718 C CA . ILE A 1 94 ? -4.685 -3.547 2.644 1.00 88.12 94 ILE A CA 1
ATOM 719 C C . ILE A 1 94 ? -4.260 -4.104 4.000 1.00 88.12 94 ILE A C 1
ATOM 721 O O . ILE A 1 94 ? -3.798 -3.362 4.863 1.00 88.12 94 ILE A O 1
ATOM 725 N N . ALA A 1 95 ? -4.402 -5.416 4.158 1.00 87.62 95 ALA A N 1
ATOM 726 C CA . ALA A 1 95 ? -3.970 -6.162 5.333 1.00 87.62 95 ALA A CA 1
ATOM 727 C C . ALA A 1 95 ? -2.625 -6.879 5.107 1.00 87.62 95 ALA A C 1
ATOM 729 O O . ALA A 1 95 ? -1.967 -7.316 6.042 1.00 87.62 95 ALA A O 1
ATOM 730 N N . GLY A 1 96 ? -2.174 -6.986 3.858 1.00 89.50 96 GLY 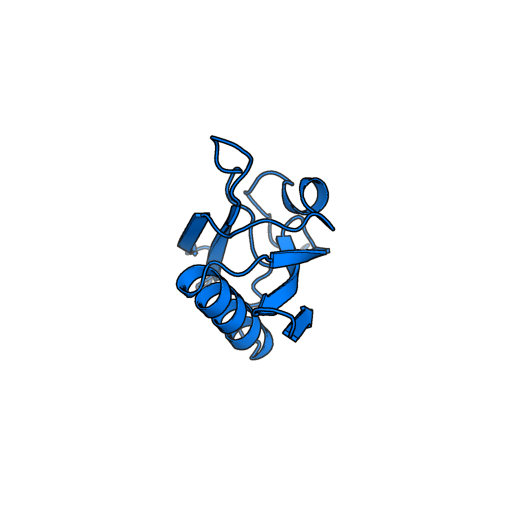A N 1
ATOM 731 C CA . GLY A 1 96 ? -0.877 -7.563 3.536 1.00 89.50 96 GLY A CA 1
ATOM 732 C C . GLY A 1 96 ? -0.306 -6.981 2.258 1.00 89.50 96 GLY A C 1
ATOM 733 O O . GLY A 1 96 ? -1.010 -6.870 1.253 1.00 89.50 96 GLY A O 1
ATOM 734 N N . LEU A 1 97 ? 0.981 -6.647 2.287 1.00 90.00 97 LEU A N 1
ATOM 735 C CA . LEU A 1 97 ? 1.700 -6.037 1.179 1.00 90.00 97 LEU A CA 1
ATOM 736 C C . LEU A 1 97 ? 3.050 -6.726 0.977 1.00 90.00 97 LEU A C 1
ATOM 738 O O . LEU A 1 97 ? 3.779 -7.003 1.929 1.00 90.00 97 LEU A O 1
ATOM 742 N N . MET A 1 98 ? 3.387 -6.985 -0.280 1.00 92.19 98 MET A N 1
ATOM 743 C CA . MET A 1 98 ? 4.724 -7.381 -0.705 1.00 92.19 98 MET A CA 1
ATOM 744 C C . MET A 1 98 ? 5.383 -6.214 -1.437 1.00 92.19 98 MET A C 1
ATOM 746 O O . MET A 1 98 ? 4.729 -5.574 -2.255 1.00 92.19 98 MET A O 1
ATOM 750 N N . VAL A 1 99 ? 6.666 -5.976 -1.183 1.00 92.19 99 VAL A N 1
ATOM 751 C CA . VAL A 1 99 ? 7.496 -4.988 -1.884 1.00 92.19 99 VAL A CA 1
ATOM 752 C C . VAL A 1 99 ? 8.658 -5.706 -2.565 1.00 92.19 99 VAL A C 1
ATOM 754 O O . VAL A 1 99 ? 9.285 -6.569 -1.950 1.00 92.19 99 VAL A O 1
ATOM 757 N N . ASP A 1 100 ? 8.936 -5.358 -3.821 1.00 91.44 100 ASP A N 1
ATOM 758 C CA . ASP A 1 100 ? 10.068 -5.876 -4.596 1.00 91.44 100 ASP A CA 1
ATOM 759 C C . ASP A 1 100 ? 11.174 -4.815 -4.717 1.00 91.44 100 ASP A C 1
ATOM 761 O O . ASP A 1 100 ? 11.098 -3.887 -5.523 1.00 91.44 100 ASP A O 1
ATOM 765 N N . PHE A 1 101 ? 12.207 -4.937 -3.886 1.00 84.50 101 PHE A N 1
ATOM 766 C CA . PHE A 1 101 ? 13.397 -4.096 -3.922 1.00 84.50 101 PHE A CA 1
ATOM 767 C C . PHE A 1 101 ? 14.436 -4.712 -4.861 1.00 84.50 101 PHE A C 1
ATOM 769 O O . PHE A 1 101 ? 15.300 -5.469 -4.422 1.00 84.50 101 PHE A O 1
ATOM 776 N N . ASN A 1 102 ? 14.362 -4.385 -6.155 1.00 69.00 102 ASN A N 1
ATOM 777 C CA . ASN A 1 102 ? 15.361 -4.770 -7.164 1.00 69.00 102 ASN A CA 1
ATOM 778 C C . ASN A 1 102 ? 15.751 -6.268 -7.116 1.00 69.00 102 ASN A C 1
ATOM 780 O O . ASN A 1 102 ? 16.931 -6.603 -7.195 1.00 69.00 102 ASN A O 1
ATOM 784 N N . GLY A 1 103 ? 14.771 -7.170 -6.961 1.00 64.88 103 GLY A N 1
ATOM 785 C CA . GLY A 1 103 ? 14.983 -8.622 -6.900 1.00 64.88 103 GLY A CA 1
ATOM 786 C C . GLY A 1 103 ? 14.934 -9.226 -5.490 1.00 64.88 103 GLY A C 1
ATOM 787 O O . GLY A 1 103 ? 14.828 -10.446 -5.359 1.00 64.88 103 GLY A O 1
ATOM 788 N N . GLY A 1 104 ? 14.952 -8.403 -4.436 1.00 74.19 104 GLY A N 1
ATOM 789 C CA . GLY A 1 104 ? 14.671 -8.815 -3.059 1.00 74.19 104 GLY A CA 1
ATOM 790 C C . GLY A 1 104 ? 13.206 -8.575 -2.690 1.00 74.19 104 GLY A C 1
ATOM 791 O O . GLY A 1 104 ? 12.736 -7.441 -2.733 1.00 74.19 104 GLY A O 1
ATOM 792 N N . LYS A 1 105 ? 12.472 -9.624 -2.298 1.00 77.94 105 LYS A N 1
ATOM 793 C CA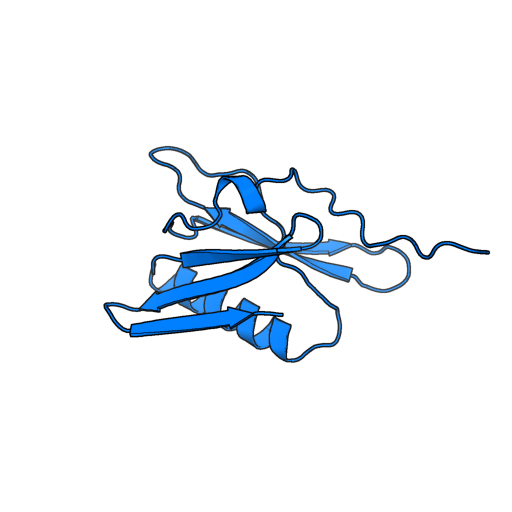 . LYS A 1 105 ? 11.053 -9.514 -1.915 1.00 77.94 105 LYS A CA 1
ATOM 794 C C . LYS A 1 105 ? 10.887 -9.469 -0.401 1.00 77.94 105 LYS A C 1
ATOM 796 O O . LYS A 1 105 ? 11.291 -10.400 0.290 1.00 77.94 105 LYS A O 1
ATOM 801 N N . THR A 1 106 ? 10.206 -8.439 0.090 1.00 82.88 106 THR A N 1
ATOM 802 C CA . THR A 1 106 ? 9.821 -8.315 1.503 1.00 82.88 106 THR A CA 1
ATOM 803 C C . THR A 1 106 ? 8.304 -8.347 1.622 1.00 82.88 106 THR A C 1
ATOM 805 O O . THR A 1 106 ? 7.613 -7.630 0.903 1.00 82.88 106 THR A O 1
ATOM 808 N N . ILE A 1 107 ? 7.772 -9.176 2.524 1.00 81.00 107 ILE A N 1
ATOM 809 C CA . ILE A 1 107 ? 6.328 -9.344 2.740 1.00 81.00 107 ILE A CA 1
ATOM 810 C C . ILE A 1 107 ? 5.988 -8.930 4.169 1.00 81.00 107 ILE A C 1
ATOM 812 O O . ILE A 1 107 ? 6.646 -9.367 5.109 1.00 81.00 107 ILE A O 1
ATOM 816 N N . ASN A 1 108 ? 4.929 -8.140 4.333 1.00 78.12 108 ASN A N 1
ATOM 817 C CA . ASN A 1 108 ? 4.339 -7.840 5.632 1.00 78.12 108 ASN A CA 1
ATOM 818 C C . ASN A 1 108 ? 2.831 -8.102 5.604 1.00 78.12 108 ASN A C 1
ATOM 820 O O . ASN A 1 108 ? 2.171 -7.799 4.608 1.00 78.12 108 ASN A O 1
ATOM 824 N N . ARG A 1 109 ? 2.297 -8.696 6.673 1.00 74.25 109 ARG A N 1
ATOM 825 C CA . ARG A 1 109 ? 0.885 -9.086 6.817 1.00 74.25 109 ARG A CA 1
ATOM 826 C C . ARG A 1 109 ? 0.428 -8.807 8.250 1.00 74.25 109 ARG A C 1
ATOM 828 O O . ARG A 1 109 ? 1.235 -8.963 9.167 1.00 74.25 109 ARG A O 1
ATOM 835 N N . PHE A 1 110 ? -0.813 -8.359 8.399 1.00 58.16 110 PHE A N 1
ATOM 836 C CA . PHE A 1 110 ? -1.515 -8.246 9.675 1.00 58.16 110 PHE A CA 1
ATOM 837 C C . PHE A 1 110 ? -2.172 -9.570 10.056 1.00 58.16 110 PHE A C 1
ATOM 839 O O . PHE A 1 110 ? -2.551 -10.324 9.129 1.00 58.16 110 PHE A O 1
#

Organism: Providencia stuartii (NCBI:txid588)

Foldseek 3Di:
DDDDPDDQPPFDLCLVVQAQPWFWWPDKDWDWDPDPDTDIWMWTWTDDPPDIDTTATADDPPDDPLVVVVVVLNVVRNVVRWIKHQHDADSSHRQKMWTQDPNDIDIGGD